Protein AF-A0A561R1B7-F1 (afdb_monomer)

Radius of gyration: 20.58 Å; Cα contacts (8 Å, |Δi|>4): 92; chains: 1; bounding box: 43×27×56 Å

Mean predicted aligned error: 5.49 Å

Sequence (102 aa):
MAINRGSLALRYGLVFFAIVILALLPAILAIGSSIFADSIGCQVDEGSSHPCLFMGSDIGDTLNFLFVMGWFALMTIPAGAAALALWASVLVLHLILRRLSR

Foldseek 3Di:
DDDDPVNVCVVLVVLLVVLVCQLCVLVCLQVVLCVVCVVQVHDEDQPDFDFDADPNDTCRVVSNVSNVSNVCNVVSNVVSVVSVVVSVVVVVVVVVVVVVVD

Nearest PDB structures (fol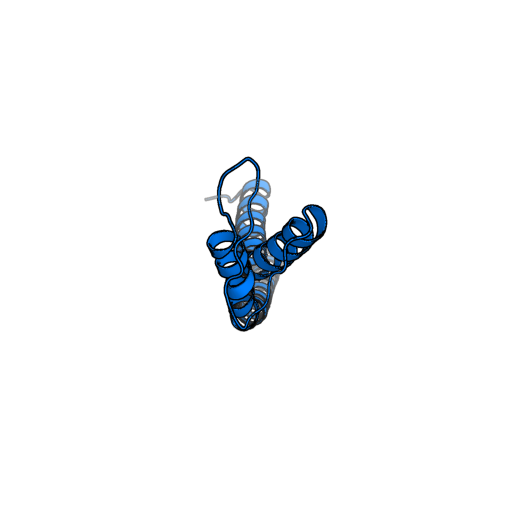dseek):
  6nr8-assembly1_2  TM=4.336E-01  e=1.724E+00  Homo sapiens
  6nrd-assembly1_4  TM=5.537E-01  e=4.618E+00  Homo sapiens
  1fxk-assembly1_B  TM=4.839E-01  e=5.908E+00  Methanothermobacter thermautotrophicus

Solvent-accessible surface area (backbone atoms only — not comparable to full-atom values): 5555 Å² total; per-residue (Å²): 133,89,80,52,72,68,62,52,53,52,53,56,48,50,53,51,50,51,43,54,47,64,16,43,46,31,40,51,40,15,54,50,29,49,57,51,30,58,76,73,75,38,72,76,56,94,86,56,71,40,91,27,77,54,99,88,41,76,44,17,63,59,40,29,52,34,33,59,40,24,62,51,23,74,53,29,37,59,52,27,52,51,50,49,50,52,51,49,50,52,52,50,50,55,53,48,54,59,57,75,77,102

Secondary structure (DSSP, 8-state):
----HHHHHHHHHHHHHHHHHHHHHHHHHHHHHHHHHHHHT----SS-----EETTEE-HHHHHHHHHGGGGHHHHHHHHHHHHHHHHHHHHHHHHHHHHT-

Structure (mmCIF, N/CA/C/O backbone):
data_AF-A0A561R1B7-F1
#
_entry.id   AF-A0A561R1B7-F1
#
loop_
_atom_site.group_PDB
_atom_site.id
_atom_site.type_symbol
_atom_site.label_atom_id
_atom_site.label_alt_id
_atom_site.label_comp_id
_atom_site.label_asym_id
_atom_site.label_entity_id
_atom_site.label_seq_id
_atom_site.pdbx_PDB_ins_code
_atom_site.Cartn_x
_atom_site.Cartn_y
_atom_site.Cartn_z
_atom_site.occupancy
_atom_site.B_iso_or_equiv
_atom_site.auth_seq_id
_atom_site.auth_comp_id
_atom_site.auth_asym_id
_atom_site.auth_atom_id
_atom_site.pdbx_PDB_model_num
ATOM 1 N N . MET A 1 1 ? -11.108 12.618 30.851 1.00 47.09 1 MET A N 1
ATOM 2 C CA . MET A 1 1 ? -10.609 13.200 29.583 1.00 47.09 1 MET A CA 1
ATOM 3 C C . MET A 1 1 ? -11.692 13.021 28.518 1.00 47.09 1 MET A C 1
ATOM 5 O O . MET A 1 1 ? -11.879 11.915 28.029 1.00 47.09 1 MET A O 1
ATOM 9 N N . ALA A 1 2 ? -12.509 14.045 28.252 1.00 54.25 2 ALA A N 1
ATOM 10 C CA . ALA A 1 2 ? -13.636 13.931 27.322 1.00 54.25 2 ALA A CA 1
ATOM 11 C C . ALA A 1 2 ? -13.123 13.924 25.872 1.00 54.25 2 ALA A C 1
ATOM 13 O O . ALA A 1 2 ? -12.729 14.954 25.333 1.00 54.25 2 ALA A O 1
ATOM 14 N N . ILE A 1 3 ? -13.081 12.747 25.245 1.00 61.75 3 ILE A N 1
ATOM 15 C CA . ILE A 1 3 ? -12.657 12.601 23.848 1.00 61.75 3 ILE A CA 1
ATOM 16 C C . ILE A 1 3 ? -13.761 13.172 22.946 1.00 61.75 3 ILE A C 1
ATOM 18 O O . ILE A 1 3 ? -14.868 12.627 22.867 1.00 61.75 3 ILE A O 1
ATOM 22 N N . ASN A 1 4 ? -13.466 14.293 22.283 1.00 75.44 4 ASN A N 1
ATOM 23 C CA . ASN A 1 4 ? -14.376 14.956 21.354 1.00 75.44 4 ASN A CA 1
ATOM 24 C C . ASN A 1 4 ? -14.684 14.040 20.149 1.00 75.44 4 ASN A C 1
ATOM 26 O O . ASN A 1 4 ? -13.808 13.328 19.660 1.00 75.44 4 ASN A O 1
ATOM 30 N N . ARG A 1 5 ? -15.927 14.035 19.645 1.00 73.75 5 ARG A N 1
ATOM 31 C CA . ARG A 1 5 ? -16.331 13.137 18.538 1.00 73.75 5 ARG A CA 1
ATOM 32 C C . ARG A 1 5 ? -15.469 13.331 17.280 1.00 73.75 5 ARG A C 1
ATOM 34 O O . ARG A 1 5 ? -15.151 12.342 16.625 1.00 73.75 5 ARG A O 1
ATOM 41 N N . GLY A 1 6 ? -15.047 14.566 16.995 1.00 75.25 6 GLY A N 1
ATOM 42 C CA . GLY A 1 6 ? -14.187 14.887 15.849 1.00 75.25 6 GLY A CA 1
ATOM 43 C C . GLY A 1 6 ? -12.779 14.288 15.938 1.00 75.25 6 GLY A C 1
ATOM 44 O O . GLY A 1 6 ? -12.275 13.770 14.946 1.00 75.25 6 GLY A O 1
ATOM 45 N N . SER A 1 7 ? -12.162 14.264 17.125 1.00 80.94 7 SER A N 1
ATOM 46 C CA . SER A 1 7 ? -10.820 13.683 17.286 1.00 80.94 7 SER A CA 1
ATOM 47 C C . SER A 1 7 ? -10.835 12.156 17.216 1.00 80.94 7 SER A C 1
ATOM 49 O O . SER A 1 7 ? -9.856 11.555 16.779 1.00 80.94 7 SER A O 1
ATOM 51 N N . LEU A 1 8 ? -11.952 11.522 17.588 1.00 83.94 8 LEU A N 1
ATOM 52 C CA . LEU A 1 8 ? -12.146 10.084 17.415 1.00 83.94 8 LEU A CA 1
ATOM 53 C C . LEU A 1 8 ? -12.239 9.721 15.923 1.00 83.94 8 LEU A C 1
ATOM 55 O O . LEU A 1 8 ? -11.508 8.847 15.468 1.00 83.94 8 LEU A O 1
ATOM 59 N N . ALA A 1 9 ? -13.087 10.423 15.163 1.00 87.00 9 ALA A N 1
ATOM 60 C CA . ALA A 1 9 ? -13.253 10.187 13.728 1.00 87.00 9 ALA A CA 1
ATOM 61 C C . ALA A 1 9 ? -11.938 10.380 12.958 1.00 87.00 9 ALA A C 1
ATOM 63 O O . ALA A 1 9 ? -11.581 9.533 12.144 1.00 87.00 9 ALA A O 1
ATOM 64 N N . LEU A 1 10 ? -11.181 11.433 13.286 1.00 91.88 10 LEU A N 1
ATOM 65 C CA . LEU A 1 10 ? -9.868 11.683 12.693 1.00 91.88 10 LEU A CA 1
ATOM 66 C C . LEU A 1 10 ? -8.897 10.521 12.947 1.00 91.88 10 LEU A C 1
ATOM 68 O O . LEU A 1 10 ? -8.257 10.042 12.020 1.00 91.88 10 LEU A O 1
ATOM 72 N N . ARG A 1 11 ? -8.801 10.035 14.192 1.00 91.50 11 ARG A N 1
ATOM 73 C CA . ARG A 1 11 ? -7.878 8.946 14.553 1.00 91.50 11 ARG A CA 1
ATOM 74 C C . ARG A 1 11 ? -8.216 7.645 13.833 1.00 91.50 11 ARG A C 1
ATOM 76 O O . ARG A 1 11 ? -7.337 7.052 13.220 1.00 91.50 11 ARG A O 1
ATOM 83 N N . TYR A 1 12 ? -9.479 7.218 13.882 1.00 93.94 12 TYR A N 1
ATOM 84 C CA . TYR A 1 12 ? -9.906 5.999 13.191 1.00 93.94 12 TYR A CA 1
ATOM 85 C C . TYR A 1 12 ? -9.749 6.137 11.671 1.00 93.94 12 TYR A C 1
ATOM 87 O O . TYR A 1 12 ? -9.272 5.199 11.038 1.00 93.94 12 TYR A O 1
ATOM 95 N N . GLY A 1 13 ? -10.064 7.307 11.106 1.00 94.88 13 GLY A N 1
ATOM 96 C CA . GLY A 1 13 ? -9.877 7.602 9.685 1.00 94.88 13 GLY A CA 1
ATOM 97 C C . GLY A 1 13 ? -8.412 7.566 9.240 1.00 94.88 13 GLY A C 1
ATOM 98 O O . GLY A 1 13 ? -8.114 6.978 8.207 1.00 94.88 13 GLY A O 1
ATOM 99 N N . LEU A 1 14 ? -7.488 8.120 10.033 1.00 96.50 14 LEU A N 1
ATOM 100 C CA . LEU A 1 14 ? -6.049 8.066 9.745 1.00 96.50 14 LEU A CA 1
ATOM 101 C C . LEU A 1 14 ? -5.523 6.629 9.732 1.00 96.50 14 LEU A C 1
ATOM 103 O O . LEU A 1 14 ? -4.788 6.262 8.820 1.00 96.50 14 LEU A O 1
ATOM 107 N N . VAL A 1 15 ? -5.921 5.804 10.708 1.00 96.62 15 VAL A N 1
ATOM 108 C CA . VAL A 1 15 ? -5.516 4.389 10.740 1.00 96.62 15 VAL A CA 1
ATOM 109 C C . VAL A 1 15 ? -6.083 3.634 9.539 1.00 96.62 15 VAL A C 1
ATOM 111 O O . VAL A 1 15 ? -5.349 2.897 8.889 1.00 96.62 15 VAL A O 1
ATOM 114 N N . PHE A 1 16 ? -7.356 3.855 9.202 1.00 97.56 16 PHE A N 1
ATOM 115 C CA . PHE A 1 16 ? -7.971 3.263 8.014 1.00 97.56 16 PHE A CA 1
ATOM 116 C C . PHE A 1 16 ? -7.201 3.625 6.738 1.00 97.56 16 PHE A C 1
ATOM 118 O O . PHE A 1 16 ? -6.821 2.743 5.972 1.00 97.56 16 PHE A O 1
ATOM 125 N N . PHE A 1 17 ? -6.916 4.913 6.541 1.00 97.94 17 PHE A N 1
ATOM 126 C CA . PHE A 1 17 ? -6.194 5.401 5.370 1.00 97.94 17 PHE A CA 1
ATOM 127 C C . PHE A 1 17 ? -4.779 4.821 5.278 1.00 97.94 17 PHE A C 1
ATOM 129 O O . PHE A 1 17 ? -4.361 4.393 4.204 1.00 97.94 17 PHE A O 1
ATOM 136 N N . ALA A 1 18 ? -4.069 4.735 6.407 1.00 97.81 18 ALA A N 1
ATOM 137 C CA . ALA A 1 18 ? -2.748 4.120 6.465 1.00 97.81 18 ALA A CA 1
ATOM 138 C C . ALA A 1 18 ? -2.784 2.637 6.064 1.00 97.81 18 ALA A C 1
ATOM 140 O O . ALA A 1 18 ? -1.952 2.211 5.266 1.00 97.81 18 ALA A O 1
ATOM 141 N N . ILE A 1 19 ? -3.761 1.863 6.558 1.00 97.94 19 ILE A N 1
ATOM 142 C CA . ILE A 1 19 ? -3.912 0.448 6.185 1.00 97.94 19 ILE A CA 1
ATOM 143 C C . ILE A 1 19 ? -4.175 0.315 4.681 1.00 97.94 19 ILE A C 1
ATOM 145 O O . ILE A 1 19 ? -3.519 -0.485 4.020 1.00 97.94 19 ILE A O 1
ATOM 149 N N . VAL A 1 20 ? -5.100 1.110 4.133 1.00 98.00 20 VAL A N 1
ATOM 150 C CA . VAL A 1 20 ? -5.459 1.055 2.706 1.00 98.00 20 VAL A CA 1
ATOM 151 C C . VAL A 1 20 ? -4.269 1.4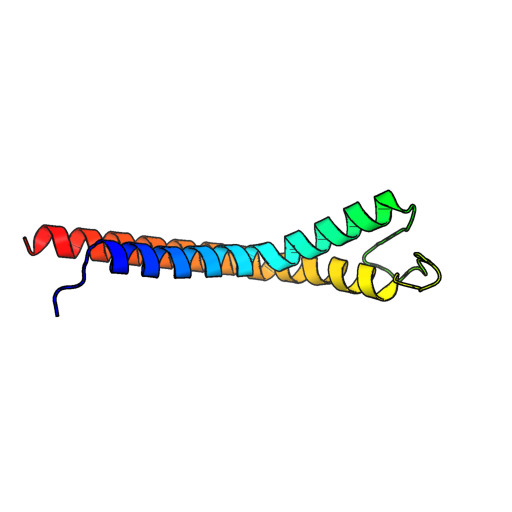11 1.818 1.00 98.00 20 VAL A C 1
ATOM 153 O O . VAL A 1 20 ? -3.993 0.683 0.866 1.00 98.00 20 VAL A O 1
ATOM 156 N N . ILE A 1 21 ? -3.536 2.485 2.136 1.00 97.75 21 ILE A N 1
ATOM 157 C CA . ILE A 1 21 ? -2.332 2.854 1.382 1.00 97.75 21 ILE A CA 1
ATOM 158 C C . ILE A 1 21 ? -1.315 1.726 1.438 1.00 97.75 21 ILE A C 1
ATOM 160 O O . ILE A 1 21 ? -0.874 1.275 0.393 1.00 97.75 21 ILE A O 1
ATOM 164 N N . LEU A 1 22 ? -0.946 1.247 2.625 1.00 96.62 22 LEU A N 1
ATOM 165 C CA . LEU A 1 22 ? 0.103 0.233 2.748 1.00 96.62 22 LEU A CA 1
ATOM 166 C C . LEU A 1 22 ? -0.275 -1.083 2.060 1.00 96.62 22 LEU A C 1
ATOM 168 O O . LEU A 1 22 ? 0.588 -1.745 1.490 1.00 96.62 22 LEU A O 1
ATOM 172 N N . ALA A 1 23 ? -1.559 -1.445 2.079 1.00 97.69 23 ALA A N 1
ATOM 173 C CA . ALA A 1 23 ? -2.055 -2.641 1.414 1.00 97.69 23 ALA A CA 1
ATOM 174 C C . ALA A 1 23 ? -1.962 -2.537 -0.115 1.00 97.69 23 ALA A C 1
ATOM 176 O O . ALA A 1 23 ? -1.535 -3.493 -0.764 1.00 97.69 23 ALA A O 1
ATOM 177 N N . LEU A 1 24 ? -2.355 -1.387 -0.677 1.00 97.50 24 LEU A N 1
ATOM 178 C CA . LEU A 1 24 ? -2.510 -1.194 -2.122 1.00 97.50 24 LEU A CA 1
ATOM 179 C C . LEU A 1 24 ? -1.289 -0.577 -2.807 1.00 97.50 24 LEU A C 1
ATOM 181 O O . LEU A 1 24 ? -1.153 -0.715 -4.019 1.00 97.50 24 LEU A O 1
ATOM 185 N N . LEU A 1 25 ? -0.401 0.087 -2.066 1.00 97.44 25 LEU A N 1
ATOM 186 C CA . LEU A 1 25 ? 0.748 0.801 -2.622 1.00 97.44 25 LEU A CA 1
ATOM 187 C C . LEU A 1 25 ? 1.613 -0.078 -3.539 1.00 97.44 25 LEU A C 1
ATOM 189 O O . LEU A 1 25 ? 1.900 0.379 -4.643 1.00 97.44 25 LEU A O 1
ATOM 193 N N . PRO A 1 26 ? 1.979 -1.327 -3.180 1.00 96.75 26 PRO A N 1
ATOM 194 C CA . PRO A 1 26 ? 2.803 -2.150 -4.064 1.00 96.75 26 PRO A CA 1
ATOM 195 C C . PRO A 1 26 ? 2.111 -2.462 -5.399 1.00 96.75 26 PRO A C 1
ATOM 197 O O . PRO A 1 26 ? 2.739 -2.393 -6.451 1.00 96.75 26 PRO A O 1
ATOM 200 N N . ALA A 1 27 ? 0.798 -2.719 -5.375 1.00 97.19 27 ALA A N 1
ATOM 201 C CA . ALA A 1 27 ? 0.010 -2.945 -6.587 1.00 97.19 27 ALA A CA 1
ATOM 202 C C . ALA A 1 27 ? -0.101 -1.676 -7.445 1.00 97.19 27 ALA A C 1
ATOM 204 O O . ALA A 1 27 ? 0.035 -1.739 -8.663 1.00 97.19 27 ALA A O 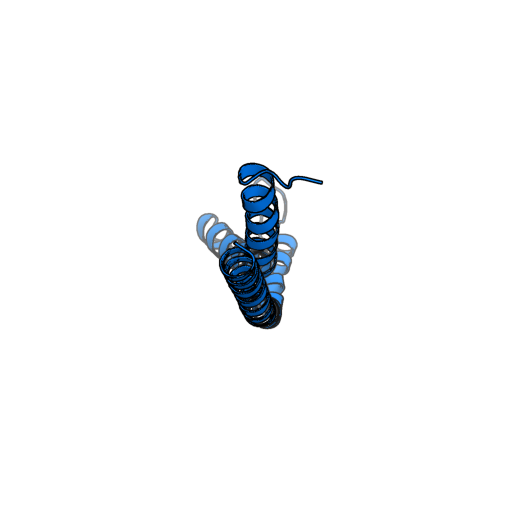1
ATOM 205 N N . ILE A 1 28 ? -0.316 -0.516 -6.814 1.00 97.69 28 ILE A N 1
ATOM 206 C CA . ILE A 1 28 ? -0.398 0.775 -7.510 1.00 97.69 28 ILE A CA 1
ATOM 207 C C . ILE A 1 28 ? 0.923 1.093 -8.214 1.00 97.69 28 ILE A C 1
ATOM 209 O O . ILE A 1 28 ? 0.900 1.544 -9.356 1.00 97.69 28 ILE A O 1
ATOM 213 N N . LEU A 1 29 ? 2.064 0.841 -7.565 1.00 96.56 29 LEU A N 1
ATOM 214 C CA . LEU A 1 29 ? 3.379 1.051 -8.173 1.00 96.56 29 LEU A CA 1
ATOM 215 C C . LEU A 1 29 ? 3.601 0.136 -9.381 1.00 96.56 29 LEU A C 1
ATOM 217 O O . LEU A 1 29 ? 4.057 0.613 -10.417 1.00 96.56 29 LEU A O 1
ATOM 221 N N . ALA A 1 30 ? 3.224 -1.140 -9.281 1.00 96.38 30 ALA A N 1
ATOM 222 C CA . ALA A 1 30 ? 3.401 -2.082 -10.380 1.00 96.38 30 ALA A CA 1
ATOM 223 C C . ALA A 1 30 ? 2.518 -1.760 -11.591 1.00 96.38 30 ALA A C 1
ATOM 225 O O . ALA A 1 30 ? 3.011 -1.710 -12.715 1.00 96.38 30 ALA A O 1
ATOM 226 N N . ILE A 1 31 ? 1.236 -1.465 -11.355 1.00 96.38 31 ILE A N 1
ATOM 227 C CA . ILE A 1 31 ? 0.301 -1.038 -12.407 1.00 96.38 31 ILE A CA 1
ATOM 228 C C . ILE A 1 31 ? 0.743 0.307 -13.003 1.00 96.38 31 ILE A C 1
ATOM 230 O O . ILE A 1 31 ? 0.661 0.519 -14.208 1.00 96.38 31 ILE A O 1
ATOM 234 N N . GLY A 1 32 ? 1.229 1.226 -12.166 1.00 96.50 32 GLY A N 1
ATOM 235 C CA . GLY A 1 32 ? 1.756 2.509 -12.621 1.00 96.50 32 GLY A CA 1
ATOM 236 C C . GLY A 1 32 ? 2.976 2.345 -13.525 1.00 96.50 32 GLY A C 1
ATOM 237 O O . GLY A 1 32 ? 3.061 3.021 -14.547 1.00 96.50 32 GLY A O 1
ATOM 238 N N . SER A 1 33 ? 3.881 1.422 -13.185 1.00 95.81 33 SER A N 1
ATOM 239 C CA . SER A 1 33 ? 5.055 1.094 -13.998 1.00 95.81 33 SER A CA 1
ATOM 240 C C . SER A 1 33 ? 4.668 0.560 -15.379 1.00 95.81 33 SER A C 1
ATOM 242 O O . SER A 1 33 ? 5.160 1.077 -16.380 1.00 95.81 33 SER A O 1
ATOM 244 N N . SER A 1 34 ? 3.742 -0.404 -15.456 1.00 94.19 34 SER A N 1
ATOM 245 C CA . SER A 1 34 ? 3.314 -0.979 -16.739 1.00 94.19 34 SER A CA 1
ATOM 246 C C . SER A 1 34 ? 2.595 0.038 -17.625 1.00 94.19 34 SER A C 1
ATOM 248 O O . SER A 1 34 ? 2.958 0.198 -18.786 1.00 94.19 34 SER A O 1
ATOM 250 N N . ILE A 1 35 ? 1.649 0.806 -17.069 1.00 96.31 35 ILE A N 1
ATOM 251 C CA . ILE A 1 35 ? 0.945 1.864 -17.815 1.00 96.31 35 ILE A CA 1
ATOM 252 C C . ILE A 1 35 ? 1.935 2.910 -18.339 1.00 96.31 35 ILE A C 1
ATOM 254 O O . ILE A 1 35 ? 1.807 3.385 -19.470 1.00 96.31 35 ILE A O 1
ATOM 258 N N . PHE A 1 36 ? 2.917 3.292 -17.519 1.00 95.06 36 PHE A N 1
ATOM 259 C CA . PHE A 1 36 ? 3.917 4.269 -17.924 1.00 95.06 36 PHE A CA 1
ATOM 260 C C . PHE A 1 36 ? 4.823 3.718 -19.029 1.00 95.06 36 PHE A C 1
ATOM 262 O O . PHE A 1 36 ? 5.027 4.410 -20.025 1.00 95.06 36 PHE A O 1
ATOM 269 N N . ALA A 1 37 ? 5.300 2.478 -18.900 1.00 94.19 37 ALA A N 1
ATOM 270 C CA . ALA A 1 37 ? 6.109 1.804 -19.913 1.00 94.19 37 ALA A CA 1
ATOM 271 C C . ALA A 1 37 ? 5.390 1.717 -21.267 1.00 94.19 37 ALA A C 1
ATOM 273 O O . ALA A 1 37 ? 5.946 2.134 -22.286 1.00 94.19 37 ALA A O 1
ATOM 274 N N . ASP A 1 38 ? 4.125 1.286 -21.258 1.00 93.56 38 ASP A N 1
ATOM 275 C CA . ASP A 1 38 ? 3.289 1.179 -22.456 1.00 93.56 38 ASP A CA 1
ATOM 276 C C . ASP A 1 38 ? 3.115 2.539 -23.147 1.00 93.56 38 ASP A C 1
ATOM 278 O O . ASP A 1 38 ? 3.128 2.630 -24.375 1.00 93.56 38 ASP A O 1
ATOM 282 N N . SER A 1 39 ? 3.012 3.623 -22.369 1.00 94.81 39 SER A N 1
ATOM 283 C CA . SER A 1 39 ? 2.826 4.977 -22.909 1.00 94.81 39 SER A CA 1
ATOM 284 C C . SER A 1 39 ? 4.041 5.514 -23.676 1.00 94.81 39 SER A C 1
ATOM 286 O O . SER A 1 39 ? 3.887 6.385 -24.534 1.00 94.81 39 SER A O 1
ATOM 288 N N . ILE A 1 40 ? 5.235 4.985 -23.394 1.00 93.44 40 ILE A N 1
ATOM 289 C CA . ILE A 1 40 ? 6.500 5.371 -24.038 1.00 93.44 40 ILE A CA 1
ATOM 290 C C . ILE A 1 40 ? 7.061 4.278 -24.963 1.00 93.44 40 ILE A C 1
ATOM 292 O O . ILE A 1 40 ? 8.141 4.453 -25.522 1.00 93.44 40 ILE A O 1
ATOM 296 N N . GLY A 1 41 ? 6.327 3.175 -25.159 1.00 91.25 41 GLY A N 1
ATOM 297 C CA . GLY A 1 41 ? 6.728 2.065 -26.028 1.00 91.25 41 GLY A CA 1
ATOM 298 C C . GLY A 1 41 ? 7.828 1.170 -25.448 1.00 91.25 41 GLY A C 1
ATOM 299 O O . GLY A 1 41 ? 8.535 0.511 -26.208 1.00 91.25 41 GLY A O 1
ATOM 300 N N . CYS A 1 42 ? 7.991 1.158 -24.124 1.00 91.88 42 CYS A N 1
ATOM 301 C CA . CYS A 1 42 ? 8.934 0.286 -23.432 1.00 91.88 42 CYS A CA 1
ATOM 302 C C . CYS A 1 42 ? 8.256 -0.993 -22.937 1.00 91.88 42 CYS A C 1
ATOM 304 O O . CYS A 1 42 ? 7.080 -0.994 -22.589 1.00 91.88 42 CYS A O 1
ATOM 306 N N . GLN A 1 43 ? 9.029 -2.075 -22.856 1.00 89.44 43 GLN A N 1
ATOM 307 C CA . GLN A 1 43 ? 8.578 -3.351 -22.311 1.00 89.44 43 GLN A CA 1
ATOM 308 C C . GLN A 1 43 ? 9.003 -3.488 -20.846 1.00 89.44 43 GLN A C 1
ATOM 310 O O . GLN A 1 43 ? 10.155 -3.225 -20.502 1.00 89.44 43 GLN A O 1
ATOM 315 N N . VAL A 1 44 ? 8.082 -3.951 -20.000 1.00 91.44 44 VAL A N 1
ATOM 316 C CA . VAL A 1 44 ? 8.352 -4.340 -18.611 1.00 91.44 44 VAL A CA 1
ATOM 317 C C . VAL A 1 44 ? 7.764 -5.726 -18.387 1.00 91.44 44 VAL A C 1
ATOM 319 O O . VAL A 1 44 ? 6.591 -5.958 -18.672 1.00 91.44 44 VAL A O 1
ATOM 322 N N . ASP A 1 45 ? 8.579 -6.648 -17.886 1.00 88.38 45 ASP A N 1
ATOM 323 C CA . ASP A 1 45 ? 8.158 -7.998 -17.527 1.00 88.38 45 ASP A CA 1
ATOM 324 C C . ASP A 1 45 ? 8.898 -8.502 -16.283 1.00 88.38 45 ASP A C 1
ATOM 326 O O . ASP A 1 45 ? 9.804 -7.853 -15.765 1.00 88.38 45 ASP A O 1
ATOM 330 N N . GLU A 1 46 ? 8.467 -9.655 -15.771 1.00 85.56 46 GLU A N 1
ATOM 331 C CA . GLU A 1 46 ? 9.004 -10.259 -14.544 1.00 85.56 46 GLU A CA 1
ATOM 332 C C . GLU A 1 46 ? 10.333 -10.998 -14.765 1.00 85.56 46 GLU A C 1
ATOM 334 O O . GLU A 1 46 ? 10.977 -11.410 -13.802 1.00 85.56 46 GLU A O 1
ATOM 339 N N . GLY A 1 47 ? 10.721 -11.235 -16.022 1.00 83.56 47 GLY A N 1
ATOM 340 C CA . GLY A 1 47 ? 11.838 -12.109 -16.371 1.00 83.56 47 GLY A CA 1
ATOM 341 C C . GLY A 1 47 ? 13.172 -11.379 -16.463 1.00 83.56 47 GLY A C 1
ATOM 342 O O . GLY A 1 47 ? 14.213 -11.966 -16.162 1.00 83.56 47 GLY A O 1
ATOM 343 N N . SER A 1 48 ? 13.161 -10.111 -16.879 1.00 83.44 48 SER A N 1
ATOM 344 C CA . SER A 1 48 ? 14.387 -9.336 -17.088 1.00 83.44 48 SER A CA 1
ATOM 345 C C . SER A 1 48 ? 14.143 -7.830 -17.152 1.00 83.44 48 SER A C 1
ATOM 347 O O . SER A 1 48 ? 13.084 -7.378 -17.577 1.00 83.44 48 SER A O 1
ATOM 349 N N . SER A 1 49 ? 15.165 -7.045 -16.795 1.00 89.44 49 SER A N 1
ATOM 350 C CA . SER A 1 49 ? 15.189 -5.612 -17.106 1.00 89.44 49 SER A CA 1
ATOM 351 C C . SER A 1 49 ? 15.497 -5.395 -18.583 1.00 89.44 49 SER A C 1
ATOM 353 O O . SER A 1 49 ? 16.524 -5.868 -19.075 1.00 89.44 49 SER A O 1
ATOM 355 N N . HIS A 1 50 ? 14.652 -4.618 -19.259 1.00 89.06 50 HIS A N 1
ATOM 356 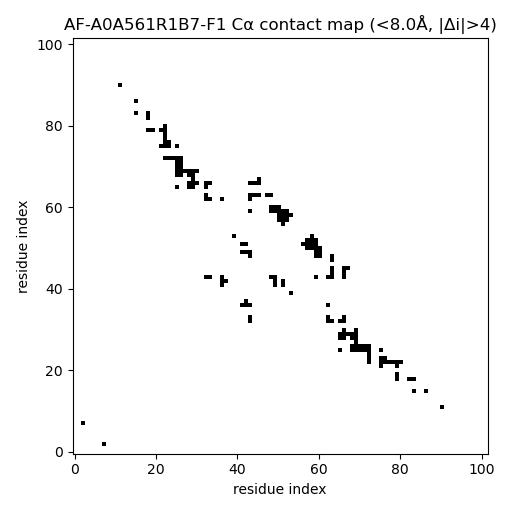C CA . HIS A 1 50 ? 14.900 -4.146 -20.621 1.00 89.06 50 HIS A CA 1
ATOM 357 C C . HIS A 1 50 ? 15.316 -2.674 -20.596 1.00 89.06 50 HIS A C 1
ATOM 359 O O . HIS A 1 50 ? 14.647 -1.884 -19.925 1.00 89.06 50 HIS A O 1
ATOM 365 N N . PRO A 1 51 ? 16.378 -2.277 -21.324 1.00 90.19 51 PRO A N 1
ATOM 366 C CA . PRO A 1 51 ? 16.756 -0.874 -21.453 1.00 90.19 51 PRO A CA 1
ATOM 367 C C . PRO A 1 51 ? 15.583 -0.033 -21.965 1.00 90.19 51 PRO A C 1
ATOM 369 O O . PRO A 1 51 ? 14.970 -0.366 -22.981 1.00 90.19 51 PRO A O 1
ATOM 372 N N . CYS A 1 52 ? 15.286 1.072 -21.284 1.00 91.50 52 CYS A N 1
ATOM 373 C CA . CYS A 1 52 ? 14.201 1.980 -21.652 1.00 91.50 52 CYS A CA 1
ATOM 374 C C . CYS A 1 52 ? 14.694 3.424 -21.573 1.00 91.50 52 CYS A C 1
ATOM 376 O O . CYS A 1 52 ? 14.805 4.006 -20.496 1.00 91.50 52 CYS A O 1
ATOM 378 N N . LEU A 1 53 ? 15.000 4.011 -22.731 1.00 92.88 53 LEU A N 1
ATOM 379 C CA . LEU A 1 53 ? 15.511 5.375 -22.831 1.00 92.88 53 LEU A CA 1
ATOM 380 C C . LEU A 1 53 ? 14.366 6.388 -22.811 1.00 92.88 53 LEU A C 1
ATOM 382 O O . LEU A 1 53 ? 13.616 6.519 -23.776 1.00 92.88 53 LEU A O 1
ATOM 386 N N . PHE A 1 54 ? 14.292 7.171 -21.740 1.00 91.19 54 PHE A N 1
ATOM 387 C CA . PHE A 1 54 ? 13.358 8.280 -21.601 1.00 91.19 54 PHE A CA 1
ATOM 388 C C . PHE A 1 54 ? 14.123 9.583 -21.364 1.00 91.19 54 PHE A C 1
ATOM 390 O O . PHE A 1 54 ? 14.919 9.697 -20.435 1.00 91.19 54 PHE A O 1
ATOM 397 N N . MET A 1 55 ? 13.914 10.576 -22.237 1.00 89.56 55 MET A N 1
ATOM 398 C CA . MET A 1 55 ? 14.597 11.882 -22.179 1.00 89.56 55 MET A CA 1
ATOM 399 C C . MET A 1 55 ? 16.138 11.792 -22.083 1.00 89.56 55 MET A C 1
ATOM 401 O O . MET A 1 55 ? 16.782 12.664 -21.508 1.00 89.56 55 MET A O 1
ATOM 405 N N . GLY A 1 56 ? 16.736 10.740 -22.653 1.00 89.44 56 GLY A N 1
ATOM 406 C CA . GLY A 1 56 ? 18.186 10.510 -22.634 1.00 89.44 56 GLY A CA 1
ATOM 407 C C . GLY A 1 56 ? 18.726 9.777 -21.398 1.00 89.44 56 GLY A C 1
ATOM 408 O O . GLY A 1 56 ? 19.934 9.573 -21.324 1.00 89.44 56 GLY A O 1
ATOM 409 N N . SER A 1 57 ? 17.870 9.352 -20.461 1.00 91.06 57 SER A N 1
ATOM 410 C CA . SER A 1 57 ? 18.236 8.480 -19.335 1.00 91.06 57 SER A CA 1
ATOM 411 C C . SER A 1 57 ? 17.611 7.097 -19.497 1.00 91.06 57 SER A C 1
ATOM 413 O O . SER A 1 57 ? 16.457 6.993 -19.906 1.00 91.06 57 SER A O 1
ATOM 415 N N . ASP A 1 58 ? 18.343 6.042 -19.142 1.00 93.94 58 ASP A N 1
ATOM 416 C CA . ASP A 1 58 ? 17.770 4.698 -19.027 1.00 93.94 58 ASP A CA 1
ATOM 417 C C . ASP A 1 58 ? 16.996 4.583 -17.706 1.00 93.94 58 ASP A C 1
ATOM 419 O O . ASP A 1 58 ? 17.543 4.840 -16.632 1.00 93.94 58 ASP A O 1
ATOM 423 N N . ILE A 1 59 ? 15.709 4.255 -17.796 1.00 94.44 59 ILE A N 1
ATOM 424 C CA . ILE A 1 59 ? 14.808 4.043 -16.657 1.00 94.44 59 ILE A CA 1
ATOM 425 C C . ILE A 1 59 ? 14.324 2.591 -16.559 1.00 94.44 59 ILE A C 1
ATOM 427 O O . ILE A 1 59 ? 13.506 2.287 -15.691 1.00 94.44 59 ILE A O 1
ATOM 431 N N . GLY A 1 60 ? 14.824 1.690 -17.410 1.00 92.81 60 GLY A N 1
ATOM 432 C CA . GLY A 1 60 ? 14.373 0.299 -17.506 1.00 92.81 60 GLY A CA 1
ATOM 433 C C . GLY A 1 60 ? 14.447 -0.450 -16.178 1.00 92.81 60 GLY A C 1
ATOM 434 O O . GLY A 1 60 ? 13.452 -1.010 -15.719 1.00 92.81 60 GLY A O 1
ATOM 435 N N . ASP A 1 61 ? 15.588 -0.361 -15.493 1.00 92.81 61 ASP A N 1
ATOM 436 C CA . ASP A 1 61 ? 15.776 -0.974 -14.171 1.00 92.81 61 ASP A CA 1
ATOM 437 C C . ASP A 1 61 ? 14.826 -0.408 -13.110 1.00 92.81 61 ASP A C 1
ATOM 439 O O . ASP A 1 61 ? 14.341 -1.137 -12.245 1.00 92.81 61 ASP A O 1
ATOM 443 N N . THR A 1 62 ? 14.520 0.891 -13.182 1.00 93.25 62 THR A N 1
ATOM 444 C CA . THR A 1 62 ? 13.601 1.534 -12.233 1.00 93.25 62 THR A CA 1
ATOM 445 C C . THR A 1 62 ? 12.172 1.047 -12.454 1.00 93.25 62 THR A C 1
ATOM 447 O O . THR A 1 62 ? 11.476 0.719 -11.494 1.00 93.25 62 THR A O 1
ATOM 450 N N . LEU A 1 63 ? 11.738 0.963 -13.714 1.00 94.00 63 LEU A N 1
ATOM 451 C CA . LEU A 1 63 ? 10.420 0.445 -14.081 1.00 94.00 63 LEU A CA 1
ATOM 452 C C . LEU A 1 63 ? 10.269 -1.025 -13.680 1.00 94.00 63 LEU A C 1
ATOM 454 O O . LEU A 1 63 ? 9.254 -1.386 -13.079 1.00 94.00 63 LEU A O 1
ATOM 458 N N . ASN A 1 64 ? 11.284 -1.850 -13.942 1.00 94.69 64 ASN A N 1
ATOM 459 C CA . ASN A 1 64 ? 11.284 -3.249 -13.526 1.00 94.69 64 ASN A CA 1
ATOM 460 C C . ASN A 1 64 ? 11.194 -3.375 -11.997 1.00 94.69 64 ASN A C 1
ATOM 462 O O . ASN A 1 64 ? 10.315 -4.058 -11.477 1.00 94.69 64 ASN A O 1
ATOM 466 N N . PHE A 1 65 ? 12.018 -2.631 -11.254 1.00 93.75 65 PHE A N 1
ATOM 467 C CA . PHE A 1 65 ? 11.957 -2.633 -9.794 1.00 93.75 65 PHE A CA 1
ATOM 468 C C . PHE A 1 65 ? 10.556 -2.280 -9.266 1.00 93.75 65 PHE A C 1
ATOM 470 O O . PHE A 1 65 ? 10.017 -2.986 -8.413 1.00 93.75 65 PHE A O 1
ATOM 477 N N . LEU A 1 66 ? 9.929 -1.224 -9.797 1.00 94.31 66 LEU A N 1
ATOM 478 C CA . LEU A 1 66 ? 8.567 -0.825 -9.421 1.00 94.31 66 LEU A CA 1
ATOM 479 C C . LEU A 1 66 ? 7.514 -1.878 -9.784 1.00 94.31 66 LEU A C 1
ATOM 481 O O . LEU A 1 66 ? 6.532 -2.037 -9.060 1.00 94.31 66 LEU A O 1
ATOM 485 N N . PHE A 1 67 ? 7.717 -2.603 -10.881 1.00 95.19 67 PHE A N 1
ATOM 486 C CA . PHE A 1 67 ? 6.836 -3.679 -11.312 1.00 95.19 67 PHE A CA 1
ATOM 487 C C . PHE A 1 67 ? 6.937 -4.909 -10.403 1.00 95.19 67 PHE A C 1
ATOM 489 O O . PHE A 1 67 ? 5.923 -5.377 -9.885 1.00 95.19 67 PHE A O 1
ATOM 496 N N . VAL A 1 68 ? 8.154 -5.364 -10.098 1.00 94.56 68 VAL A N 1
ATOM 497 C CA . VAL A 1 68 ? 8.393 -6.497 -9.189 1.00 94.56 68 VAL A CA 1
ATOM 498 C C . VAL A 1 68 ? 7.954 -6.175 -7.760 1.00 94.56 68 VAL A C 1
ATOM 500 O O . VAL A 1 68 ? 7.502 -7.066 -7.043 1.00 94.56 68 VAL A O 1
ATOM 503 N N . MET A 1 69 ? 7.963 -4.903 -7.344 1.00 93.88 69 MET A N 1
ATOM 504 C CA . MET A 1 69 ? 7.343 -4.499 -6.075 1.00 93.88 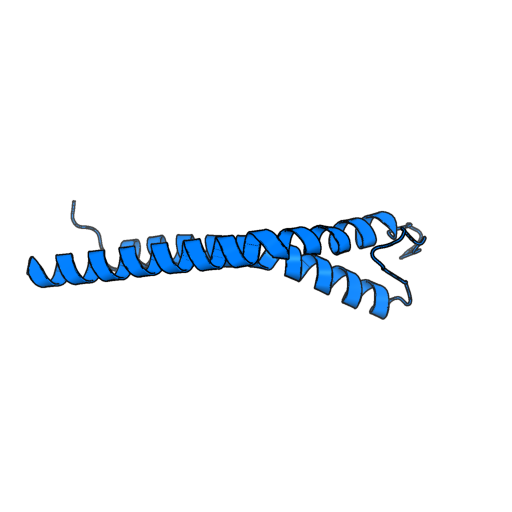69 MET A CA 1
ATOM 505 C C . MET A 1 69 ? 5.862 -4.906 -5.984 1.00 93.88 69 MET A C 1
ATOM 507 O O . MET A 1 69 ? 5.371 -5.160 -4.884 1.00 93.88 69 MET A O 1
ATOM 511 N N . GLY A 1 70 ? 5.165 -5.071 -7.111 1.00 93.69 70 GLY A N 1
ATOM 512 C CA . GLY A 1 70 ? 3.813 -5.627 -7.172 1.00 93.69 70 GLY A CA 1
ATOM 513 C C . GLY A 1 70 ? 3.675 -7.004 -6.525 1.00 93.69 70 GLY A C 1
ATOM 514 O O . GLY A 1 70 ? 2.617 -7.314 -5.987 1.00 93.69 70 GLY A O 1
ATOM 515 N N . TRP A 1 71 ? 4.743 -7.801 -6.457 1.00 95.25 71 TRP A N 1
ATOM 516 C CA . TRP A 1 71 ? 4.733 -9.104 -5.788 1.00 95.25 71 TRP A CA 1
ATOM 517 C C . TRP A 1 71 ? 4.458 -8.991 -4.290 1.00 95.25 71 TRP A C 1
ATOM 519 O O . TRP A 1 71 ? 3.795 -9.854 -3.711 1.00 95.25 71 TRP A O 1
ATOM 5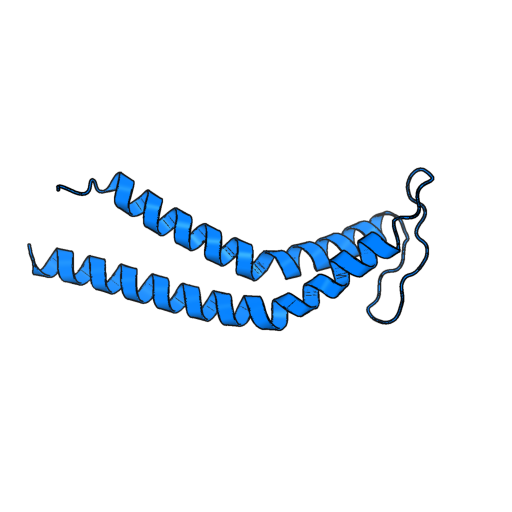29 N N . PHE A 1 72 ? 4.878 -7.891 -3.656 1.00 96.06 72 PHE A N 1
ATOM 530 C CA . PHE A 1 72 ? 4.525 -7.633 -2.262 1.00 96.06 72 PHE A CA 1
ATOM 531 C C . PHE A 1 72 ? 3.012 -7.505 -2.071 1.00 96.06 72 PHE A C 1
ATOM 533 O O . PHE A 1 72 ? 2.530 -7.841 -0.991 1.00 96.06 72 PHE A O 1
ATOM 540 N N . ALA A 1 73 ? 2.249 -7.124 -3.105 1.00 96.56 73 ALA A N 1
ATOM 541 C CA . ALA A 1 73 ? 0.790 -7.056 -3.041 1.00 96.56 73 ALA A CA 1
ATOM 542 C C . ALA A 1 73 ? 0.152 -8.401 -2.666 1.00 96.56 73 ALA A C 1
ATOM 544 O O . ALA A 1 73 ? -0.864 -8.418 -1.971 1.00 96.56 73 ALA A O 1
ATOM 545 N N . LEU A 1 74 ? 0.778 -9.528 -3.033 1.00 96.00 74 LEU A N 1
ATOM 546 C CA . LEU A 1 74 ? 0.316 -10.867 -2.655 1.00 96.00 74 LEU A CA 1
ATOM 547 C C . LEU A 1 74 ? 0.272 -11.063 -1.137 1.00 96.00 74 LEU A C 1
ATOM 549 O O . LEU A 1 74 ? -0.549 -11.831 -0.646 1.00 96.00 74 LEU A O 1
ATOM 553 N N . MET A 1 75 ? 1.131 -10.364 -0.392 1.00 97.31 75 MET A N 1
ATOM 554 C CA . MET A 1 75 ? 1.180 -10.415 1.069 1.00 97.31 75 MET A CA 1
ATOM 5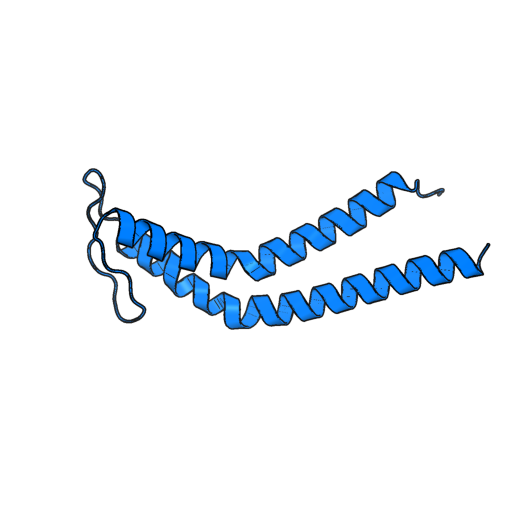55 C C . MET A 1 75 ? 0.508 -9.198 1.710 1.00 97.31 75 MET A C 1
ATOM 557 O O . MET A 1 75 ? -0.235 -9.344 2.683 1.00 97.31 75 MET A O 1
ATOM 561 N N . THR A 1 76 ? 0.722 -7.995 1.172 1.00 97.00 76 THR A N 1
ATOM 562 C CA . THR A 1 76 ? 0.194 -6.756 1.760 1.00 97.00 76 THR A CA 1
ATOM 563 C C . THR A 1 76 ? -1.313 -6.628 1.593 1.00 97.00 76 THR A C 1
ATOM 565 O O . THR A 1 76 ? -1.950 -6.076 2.487 1.00 97.00 76 THR A O 1
ATOM 568 N N . ILE A 1 77 ? -1.913 -7.162 0.521 1.00 97.56 77 ILE A N 1
ATOM 569 C CA . ILE A 1 77 ? -3.373 -7.135 0.346 1.00 97.56 77 ILE A CA 1
ATOM 570 C C . ILE A 1 77 ? -4.065 -8.045 1.374 1.00 97.56 77 ILE A C 1
ATOM 572 O O . ILE A 1 77 ? -4.922 -7.534 2.100 1.00 97.56 77 ILE A O 1
ATOM 576 N N . PRO A 1 78 ? -3.707 -9.339 1.535 1.00 97.81 78 PRO A N 1
ATOM 577 C CA . PRO A 1 78 ? -4.293 -10.170 2.589 1.00 97.81 78 PRO A CA 1
ATOM 578 C C . PRO A 1 78 ? -4.032 -9.629 3.997 1.00 97.81 78 PRO A C 1
ATOM 580 O O . PRO A 1 78 ? -4.949 -9.585 4.818 1.00 97.81 78 PRO A O 1
ATOM 583 N N . ALA A 1 79 ? -2.809 -9.163 4.275 1.00 97.88 79 ALA A N 1
ATOM 584 C CA . ALA A 1 79 ? -2.477 -8.562 5.565 1.00 97.88 79 ALA A CA 1
ATOM 585 C C . ALA A 1 79 ? -3.290 -7.283 5.824 1.00 97.88 79 ALA A C 1
ATOM 587 O O . ALA A 1 79 ? -3.818 -7.090 6.918 1.00 97.88 79 ALA A O 1
ATOM 588 N N . GLY A 1 80 ? -3.450 -6.435 4.807 1.00 97.94 80 GLY A N 1
ATOM 589 C CA . GLY A 1 80 ? -4.279 -5.237 4.851 1.00 97.94 80 GLY A CA 1
ATOM 590 C C . GLY A 1 80 ? -5.756 -5.551 5.073 1.00 97.94 80 GLY A C 1
ATOM 591 O O . GLY A 1 80 ? -6.398 -4.906 5.897 1.00 97.94 80 GLY A O 1
ATOM 592 N N . ALA A 1 81 ? -6.288 -6.581 4.412 1.00 98.00 81 ALA A N 1
ATOM 593 C CA . ALA A 1 81 ? -7.658 -7.046 4.616 1.00 98.00 81 ALA A CA 1
ATOM 594 C C . ALA A 1 81 ? -7.880 -7.541 6.056 1.00 98.00 81 ALA A C 1
ATOM 596 O O . ALA A 1 81 ? -8.864 -7.163 6.695 1.00 98.00 81 ALA A O 1
ATOM 597 N N . ALA A 1 82 ? -6.939 -8.318 6.603 1.00 98.31 82 ALA A N 1
ATOM 598 C CA . ALA A 1 82 ? -6.980 -8.752 7.998 1.00 98.31 82 ALA A CA 1
ATOM 599 C C . ALA A 1 82 ? -6.901 -7.561 8.971 1.00 98.31 82 ALA A C 1
ATOM 601 O O . ALA A 1 82 ? -7.682 -7.476 9.921 1.00 98.31 82 ALA A O 1
ATOM 602 N N . ALA A 1 83 ? -6.011 -6.601 8.710 1.00 97.88 83 ALA A N 1
ATOM 603 C CA . ALA A 1 83 ? -5.887 -5.384 9.506 1.00 97.88 83 ALA A CA 1
ATOM 604 C C . ALA A 1 83 ? -7.161 -4.523 9.457 1.00 97.88 83 ALA A C 1
ATOM 606 O O . ALA A 1 83 ? -7.594 -4.022 10.495 1.00 97.88 83 ALA A O 1
ATOM 607 N N . LEU A 1 84 ? -7.805 -4.393 8.291 1.00 97.69 84 LEU A N 1
ATOM 608 C CA . LEU A 1 84 ? -9.090 -3.703 8.143 1.00 97.69 84 LEU A CA 1
ATOM 609 C C . LEU A 1 84 ? -10.208 -4.405 8.916 1.00 97.69 84 LEU A C 1
ATOM 611 O O . LEU A 1 84 ? -11.005 -3.730 9.568 1.00 97.69 84 LEU A O 1
ATOM 615 N N . ALA A 1 85 ? -10.255 -5.739 8.893 1.00 98.19 85 ALA A N 1
ATOM 616 C CA . ALA A 1 85 ? -11.232 -6.508 9.659 1.00 98.19 85 ALA A CA 1
ATOM 617 C C . ALA A 1 85 ? -11.069 -6.290 11.174 1.00 98.19 85 ALA A C 1
ATOM 619 O O . ALA A 1 85 ? -12.053 -6.053 11.877 1.00 98.19 85 ALA A O 1
ATOM 620 N N . LEU A 1 86 ? -9.828 -6.302 11.674 1.00 97.94 86 LEU A N 1
ATOM 621 C CA . LEU A 1 86 ? -9.520 -6.003 13.076 1.00 97.94 86 LEU A CA 1
ATOM 622 C C . LEU A 1 86 ? -9.836 -4.549 13.442 1.00 97.94 86 LEU A C 1
ATOM 624 O O . LEU A 1 86 ? -10.434 -4.279 14.480 1.00 97.94 86 LEU A O 1
ATOM 628 N N . TRP A 1 87 ? -9.477 -3.595 12.586 1.00 97.50 87 TRP A N 1
ATOM 629 C CA . TRP A 1 87 ? -9.809 -2.188 12.795 1.00 97.50 87 TRP A CA 1
ATOM 630 C C . TRP A 1 87 ? -11.328 -1.979 12.879 1.00 97.50 87 TRP A C 1
ATOM 632 O O . TRP A 1 87 ? -11.811 -1.287 13.779 1.00 97.50 87 TRP A O 1
ATOM 642 N N . ALA A 1 88 ? -12.089 -2.622 11.988 1.00 96.38 88 ALA A N 1
ATOM 643 C CA . ALA A 1 88 ? -13.543 -2.539 11.961 1.00 96.38 88 ALA A CA 1
ATOM 644 C C . ALA A 1 88 ? -14.169 -3.176 13.207 1.00 96.38 88 ALA A C 1
ATOM 646 O O . ALA A 1 88 ? -15.071 -2.583 13.801 1.00 96.38 88 ALA A O 1
ATOM 647 N N . SER A 1 89 ? -13.676 -4.338 13.649 1.00 97.19 89 SER A N 1
ATOM 648 C CA . SER A 1 89 ? -14.177 -4.993 14.862 1.00 97.19 89 SER A CA 1
ATOM 649 C C . SER A 1 89 ? -13.922 -4.142 16.107 1.00 97.19 89 SER A C 1
ATOM 651 O O . SER A 1 89 ? -14.843 -3.930 16.897 1.00 97.19 89 SER A O 1
ATOM 653 N N . VAL A 1 90 ? -12.728 -3.555 16.243 1.00 95.94 90 VAL A N 1
ATOM 654 C CA . VAL A 1 90 ? -12.394 -2.627 17.335 1.00 95.94 90 VAL A CA 1
ATOM 655 C C . VAL A 1 90 ? -13.287 -1.389 17.300 1.00 95.94 90 VAL A 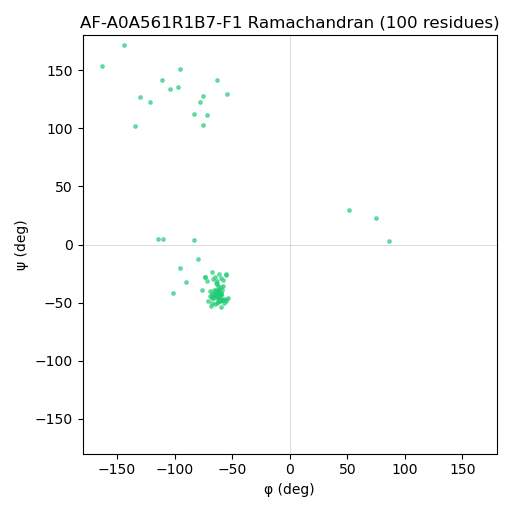C 1
ATOM 657 O O . VAL A 1 90 ? -13.822 -0.995 18.337 1.00 95.94 90 VAL A O 1
ATOM 660 N N . LEU A 1 9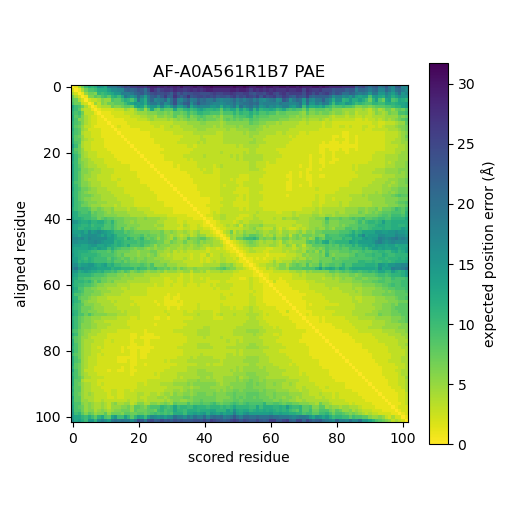1 ? -13.501 -0.791 16.123 1.00 94.38 91 LEU A N 1
ATOM 661 C CA . LEU A 1 91 ? -14.388 0.362 15.971 1.00 94.38 91 LEU A CA 1
ATOM 662 C C . LEU A 1 91 ? -15.822 0.020 16.399 1.00 94.38 91 LEU A C 1
ATOM 664 O O . LEU A 1 91 ? -16.426 0.766 17.172 1.00 94.38 91 LEU A O 1
ATOM 668 N N . VAL A 1 92 ? -16.359 -1.110 15.933 1.00 95.06 92 VAL A N 1
ATOM 669 C CA . VAL A 1 92 ? -17.709 -1.576 16.280 1.00 95.06 92 VAL A CA 1
ATOM 670 C C . VAL A 1 92 ? -17.827 -1.837 17.782 1.00 95.06 92 VAL A C 1
ATOM 672 O O . VAL A 1 92 ? -18.741 -1.304 18.411 1.00 95.06 92 VAL A O 1
ATOM 675 N N . LEU A 1 93 ? -16.885 -2.572 18.382 1.00 95.56 93 LEU A N 1
ATOM 676 C CA . LEU A 1 93 ? -16.853 -2.837 19.825 1.00 95.56 93 LEU A CA 1
ATOM 677 C C . LEU A 1 93 ? -16.806 -1.537 20.631 1.00 95.56 93 LEU A C 1
ATOM 679 O O . LEU A 1 93 ? -17.599 -1.344 21.552 1.00 95.56 93 LEU A O 1
ATOM 683 N N . HIS A 1 94 ? -15.934 -0.606 20.248 1.00 93.00 94 HIS A N 1
ATOM 684 C CA . HIS A 1 94 ? -15.814 0.689 20.907 1.00 93.00 94 HIS A CA 1
ATOM 685 C C . HIS A 1 94 ? -17.119 1.504 20.820 1.00 93.00 94 HIS A C 1
ATOM 687 O O . HIS A 1 94 ? -17.518 2.153 21.790 1.00 93.00 94 HIS A O 1
ATOM 693 N N . LEU A 1 95 ? -17.827 1.455 19.686 1.00 90.88 95 LEU A N 1
ATOM 694 C CA . LEU A 1 95 ? -19.130 2.107 19.526 1.00 90.88 95 LEU A CA 1
ATOM 695 C C . LEU A 1 95 ? -20.233 1.435 20.356 1.00 90.88 95 LEU A C 1
ATOM 697 O O . LEU A 1 95 ? -21.049 2.150 20.941 1.00 90.88 95 LEU A O 1
ATOM 701 N N . ILE A 1 96 ? -20.256 0.100 20.432 1.00 94.12 96 ILE A N 1
ATOM 702 C CA . ILE A 1 96 ? -21.226 -0.665 21.232 1.00 94.12 96 ILE A CA 1
ATOM 703 C C . ILE A 1 96 ? -21.029 -0.386 22.723 1.00 94.12 96 ILE A C 1
ATOM 705 O O . ILE A 1 96 ? -21.977 0.012 23.395 1.00 94.12 96 ILE A O 1
ATOM 709 N N . LEU A 1 97 ? -19.801 -0.504 23.235 1.00 92.56 97 LEU A N 1
ATOM 710 C CA . LEU A 1 97 ? -19.491 -0.246 24.646 1.00 92.56 97 LEU A CA 1
ATOM 711 C C . LEU A 1 97 ? -19.848 1.189 25.051 1.00 92.56 97 LEU A C 1
ATOM 713 O O . LEU A 1 97 ? -20.416 1.421 26.117 1.00 92.56 97 LEU A O 1
ATOM 717 N N . ARG A 1 98 ? -19.605 2.163 24.165 1.00 88.38 98 ARG A N 1
ATOM 718 C CA . ARG A 1 98 ? -20.002 3.558 24.398 1.00 88.38 98 ARG A CA 1
ATOM 719 C C . ARG A 1 98 ? -21.522 3.755 24.418 1.00 88.38 98 ARG A C 1
ATOM 721 O O . ARG A 1 98 ? -21.984 4.691 25.065 1.00 88.38 98 ARG A O 1
ATOM 728 N N . ARG A 1 99 ? -22.286 2.940 23.682 1.00 89.00 99 ARG A N 1
ATOM 729 C CA . ARG A 1 99 ? -23.758 2.968 23.706 1.00 89.00 99 ARG A CA 1
ATOM 730 C C . ARG A 1 99 ? -24.323 2.308 24.962 1.00 89.00 99 ARG A C 1
ATOM 732 O O . ARG A 1 99 ? -25.281 2.839 25.487 1.00 89.00 99 ARG A O 1
ATOM 739 N N . LEU A 1 100 ? -23.732 1.207 25.430 1.00 90.00 100 LEU A N 1
ATOM 740 C CA . LEU A 1 100 ? -24.179 0.482 26.631 1.00 90.00 100 LEU A CA 1
ATOM 741 C C . LEU A 1 100 ? -23.833 1.203 27.942 1.00 90.00 100 LEU A C 1
ATOM 743 O O . LEU A 1 100 ? -24.522 1.033 28.936 1.00 90.00 100 LEU A O 1
ATOM 747 N N . SER A 1 101 ? -22.757 1.993 27.952 1.00 83.62 101 SER A N 1
ATOM 748 C CA . SER A 1 101 ? -22.355 2.814 29.104 1.00 83.62 101 SER A CA 1
ATOM 749 C C . SER A 1 101 ? -23.095 4.162 29.189 1.00 83.62 101 SER A C 1
ATOM 751 O O . SER A 1 101 ? -22.741 4.997 30.025 1.00 83.62 101 SER A O 1
ATOM 753 N N . ARG A 1 102 ? -24.052 4.418 28.294 1.00 63.22 102 ARG A N 1
ATOM 754 C CA . ARG A 1 102 ? -24.951 5.575 28.331 1.00 63.22 102 ARG A CA 1
ATOM 755 C C . ARG A 1 102 ? -26.338 5.120 28.734 1.00 63.22 102 ARG A C 1
ATOM 757 O O . ARG A 1 102 ? -26.997 5.933 29.410 1.00 63.22 102 ARG A O 1
#

pLDDT: mean 91.87, std 8.78, range [47.09, 98.31]

Organism: NCBI:txid528178